Protein AF-A0A955XQ81-F1 (afdb_monomer_lite)

Secondary structure (DSSP, 8-state):
--------HHHHHHHHHHHHHHHHHTT-HHHHHHHHHHHHH--SSS-HHHHHHHHS-HHHHHHHHHHHHHHHHHHHHTT-PPPHHHHHHHHHHHHHHHH--

pLDDT: mean 82.25, std 12.71, range [31.61, 90.56]

Foldseek 3Di:
DDPPPQLELVVLLVLLLVLQVVCVVVVNNVVVVVLVVCLVVCPDPDQSLVSSLVSDDPVSSVSNVVSVVSHQVNQVVVVHGDDSVNVVVSSVVSVCVNPVD

Structure (mmCIF, N/CA/C/O backbone):
data_AF-A0A955XQ81-F1
#
_entry.id   AF-A0A955XQ81-F1
#
loop_
_atom_site.group_PDB
_atom_site.id
_atom_site.type_symbol
_atom_site.label_atom_id
_atom_site.label_alt_id
_atom_site.label_comp_id
_atom_site.label_asym_id
_atom_site.label_entity_id
_atom_site.label_seq_id
_atom_site.pdbx_PDB_ins_code
_atom_site.Cartn_x
_atom_site.Cartn_y
_atom_site.Cartn_z
_atom_site.occupancy
_atom_site.B_iso_or_equiv
_atom_site.auth_seq_id
_atom_site.auth_comp_id
_atom_site.auth_asym_id
_atom_site.auth_atom_id
_atom_site.pdbx_PDB_model_num
ATOM 1 N N . MET A 1 1 ? 17.157 19.250 4.298 1.00 31.61 1 MET A N 1
ATOM 2 C CA . MET A 1 1 ? 17.397 18.326 3.171 1.00 31.61 1 MET A CA 1
ATOM 3 C C . MET A 1 1 ? 16.951 16.947 3.622 1.00 31.61 1 MET A C 1
ATOM 5 O O . MET A 1 1 ? 17.685 16.290 4.344 1.00 31.61 1 MET A O 1
ATOM 9 N N . THR A 1 2 ? 15.709 16.566 3.337 1.00 36.72 2 THR A N 1
ATOM 10 C CA . THR A 1 2 ? 15.194 15.233 3.666 1.00 36.72 2 THR A CA 1
ATOM 11 C C . THR A 1 2 ? 15.729 14.257 2.626 1.00 36.72 2 THR A C 1
ATOM 13 O O . THR A 1 2 ? 15.404 14.343 1.446 1.00 36.72 2 THR A O 1
ATOM 16 N N . THR A 1 3 ? 16.636 13.391 3.063 1.00 39.28 3 THR A N 1
ATOM 17 C CA . THR A 1 3 ? 17.171 12.255 2.316 1.00 39.28 3 THR A CA 1
ATOM 18 C C . THR A 1 3 ? 16.015 11.467 1.714 1.00 39.28 3 THR A C 1
ATOM 20 O O . THR A 1 3 ? 15.185 10.942 2.450 1.00 39.28 3 THR A O 1
ATOM 23 N N . THR A 1 4 ? 15.938 11.400 0.386 1.00 44.69 4 THR A N 1
ATOM 24 C CA . THR A 1 4 ? 15.017 10.501 -0.313 1.00 44.69 4 THR A CA 1
ATOM 25 C C . THR A 1 4 ? 15.382 9.079 0.127 1.00 44.69 4 THR A C 1
ATOM 27 O O . THR A 1 4 ? 16.512 8.660 -0.143 1.00 44.69 4 THR A O 1
ATOM 30 N N . PRO A 1 5 ? 14.541 8.363 0.897 1.00 50.91 5 PRO A N 1
ATOM 31 C CA . PRO A 1 5 ? 14.912 7.038 1.367 1.00 50.91 5 PRO A CA 1
ATOM 32 C C . PRO A 1 5 ? 15.140 6.137 0.152 1.00 50.91 5 PRO A C 1
ATOM 34 O O . PRO A 1 5 ? 14.489 6.279 -0.877 1.00 50.91 5 PRO A O 1
ATOM 37 N N . TYR A 1 6 ? 16.103 5.223 0.233 1.00 51.06 6 TYR A N 1
ATOM 38 C CA . TYR A 1 6 ? 16.306 4.229 -0.817 1.00 51.06 6 TYR A CA 1
ATOM 39 C C . TYR A 1 6 ? 15.016 3.396 -0.947 1.00 51.06 6 TYR A C 1
ATOM 41 O O . TYR A 1 6 ? 14.723 2.561 -0.088 1.00 51.06 6 TYR A O 1
ATOM 49 N N . HIS A 1 7 ? 14.218 3.651 -1.989 1.00 64.88 7 HIS A N 1
ATOM 50 C CA . HIS A 1 7 ? 12.922 3.001 -2.224 1.00 64.88 7 HIS A CA 1
ATOM 51 C C . HIS A 1 7 ? 13.123 1.607 -2.837 1.00 64.88 7 HIS A C 1
ATOM 53 O O . HIS A 1 7 ? 12.783 1.347 -3.985 1.00 64.88 7 HIS A O 1
ATOM 59 N N . ASN A 1 8 ? 13.734 0.705 -2.070 1.00 77.19 8 ASN A N 1
ATOM 60 C CA . ASN A 1 8 ? 13.718 -0.722 -2.368 1.00 77.19 8 ASN A CA 1
ATOM 61 C C . ASN A 1 8 ? 12.354 -1.335 -1.977 1.00 77.19 8 ASN A C 1
ATOM 63 O O . ASN A 1 8 ? 11.499 -0.669 -1.388 1.00 77.19 8 ASN A O 1
ATOM 67 N N . LYS A 1 9 ? 12.156 -2.623 -2.284 1.00 83.62 9 LYS A N 1
ATOM 68 C CA . LYS A 1 9 ? 10.930 -3.360 -1.927 1.00 83.62 9 LYS A CA 1
ATOM 69 C C . LYS A 1 9 ? 10.578 -3.243 -0.436 1.00 83.62 9 LYS A C 1
ATOM 71 O O . LYS A 1 9 ? 9.418 -3.043 -0.102 1.00 83.62 9 LYS A O 1
ATOM 76 N N . GLU A 1 10 ? 11.558 -3.327 0.460 1.00 85.25 10 GLU A N 1
ATOM 77 C CA . GLU A 1 10 ? 11.314 -3.252 1.907 1.00 85.25 10 GLU A CA 1
ATOM 78 C C . GLU A 1 10 ? 10.807 -1.875 2.350 1.00 85.25 10 GLU A C 1
ATOM 80 O O . GLU A 1 10 ? 9.889 -1.795 3.167 1.00 85.25 10 GLU A O 1
ATOM 85 N N . SER A 1 11 ? 11.364 -0.794 1.799 1.00 84.00 11 SER A N 1
ATOM 86 C CA . SER A 1 11 ? 10.899 0.573 2.053 1.00 84.00 11 SER A CA 1
ATOM 87 C C . SER A 1 11 ? 9.462 0.769 1.568 1.00 84.00 11 SER A C 1
ATOM 89 O O . SER A 1 11 ? 8.641 1.296 2.316 1.00 84.00 11 SER A O 1
ATOM 91 N N . PHE A 1 12 ? 9.138 0.269 0.370 1.00 88.00 12 PHE A N 1
ATOM 92 C CA . PHE A 1 12 ? 7.783 0.317 -0.186 1.00 88.00 12 PHE A CA 1
ATOM 93 C C . PHE A 1 12 ? 6.771 -0.440 0.689 1.00 88.00 12 PHE A C 1
ATOM 95 O O . PHE A 1 12 ? 5.718 0.093 1.051 1.00 88.00 12 PHE A O 1
ATOM 102 N N . LEU A 1 13 ? 7.111 -1.665 1.106 1.00 89.38 13 LEU A N 1
ATOM 103 C CA . LEU A 1 13 ? 6.270 -2.455 2.007 1.00 89.38 13 LEU A CA 1
ATOM 104 C C . LEU A 1 13 ? 6.102 -1.764 3.362 1.00 89.38 13 LEU A C 1
ATOM 106 O O . LEU A 1 13 ? 4.997 -1.713 3.894 1.00 89.38 13 LEU A O 1
ATOM 110 N N . ARG A 1 14 ? 7.169 -1.180 3.918 1.00 87.81 14 ARG A N 1
ATOM 111 C CA . ARG A 1 14 ? 7.100 -0.431 5.179 1.00 87.81 14 ARG A CA 1
ATOM 112 C C . ARG A 1 14 ? 6.179 0.784 5.070 1.00 87.81 14 ARG A C 1
ATOM 114 O O . ARG A 1 14 ? 5.396 1.020 5.988 1.00 87.81 14 ARG A O 1
ATOM 121 N N . ALA A 1 15 ? 6.260 1.536 3.974 1.00 86.19 15 ALA A N 1
ATOM 122 C CA . ALA A 1 15 ? 5.385 2.678 3.732 1.00 86.19 15 ALA A CA 1
ATOM 123 C C . ALA A 1 15 ? 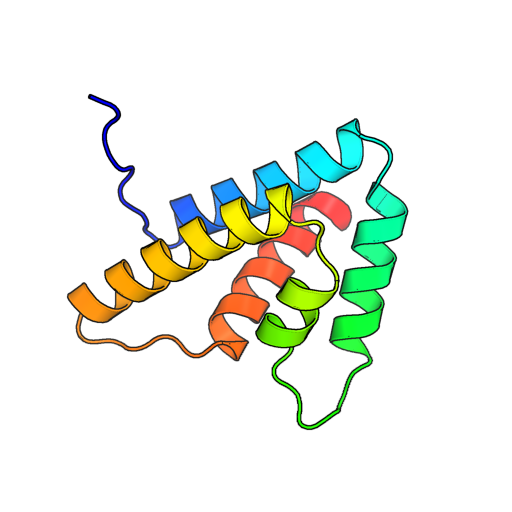3.920 2.234 3.605 1.00 86.19 15 ALA A C 1
ATOM 125 O O . ALA A 1 15 ? 3.051 2.789 4.273 1.00 86.19 15 ALA A O 1
ATOM 126 N N . THR A 1 16 ? 3.669 1.156 2.857 1.00 88.12 16 THR A N 1
ATOM 127 C CA . THR A 1 16 ? 2.335 0.556 2.717 1.00 88.12 16 THR A CA 1
ATOM 128 C C . THR A 1 16 ? 1.764 0.130 4.074 1.00 88.12 16 THR A C 1
ATOM 130 O O . THR A 1 16 ? 0.656 0.523 4.428 1.00 88.12 16 THR A O 1
ATOM 133 N N . LYS A 1 17 ? 2.540 -0.595 4.893 1.00 90.31 17 LYS A N 1
ATOM 134 C CA . LYS A 1 17 ? 2.133 -1.002 6.252 1.00 90.31 17 LYS A CA 1
ATOM 135 C C . LYS A 1 17 ? 1.830 0.194 7.150 1.00 90.31 17 LYS A C 1
ATOM 137 O O . LYS A 1 17 ? 0.874 0.154 7.915 1.00 90.31 17 LYS A O 1
ATOM 142 N N . LYS A 1 18 ? 2.617 1.269 7.045 1.00 88.38 18 LYS A N 1
ATOM 143 C CA . LYS A 1 18 ? 2.387 2.503 7.806 1.00 88.38 18 LYS A CA 1
ATOM 144 C C . LYS A 1 18 ? 1.072 3.182 7.410 1.00 88.38 18 LYS A C 1
ATOM 146 O O . LYS A 1 18 ? 0.374 3.663 8.294 1.00 88.38 18 LYS A O 1
ATOM 151 N N . LEU A 1 19 ? 0.724 3.199 6.122 1.00 86.00 19 LEU A N 1
ATOM 152 C CA . LEU A 1 19 ? -0.567 3.722 5.657 1.00 86.00 19 LEU A CA 1
ATOM 153 C C . LEU A 1 19 ? -1.735 2.890 6.208 1.00 86.00 19 LEU A C 1
ATOM 155 O O . LEU A 1 19 ? -2.715 3.453 6.686 1.00 86.00 19 LEU A O 1
ATOM 159 N N . ILE A 1 20 ? -1.600 1.561 6.220 1.00 88.31 20 ILE A N 1
ATOM 160 C CA . ILE A 1 20 ? -2.604 0.647 6.789 1.00 88.31 20 ILE A CA 1
ATOM 161 C C . ILE A 1 20 ? -2.770 0.872 8.303 1.00 88.31 20 ILE A C 1
ATOM 163 O O . ILE A 1 20 ? -3.890 1.007 8.789 1.00 88.31 20 ILE A O 1
ATOM 167 N N . ASP A 1 21 ? -1.675 0.961 9.059 1.00 89.38 21 ASP A N 1
ATOM 168 C CA . ASP A 1 21 ? -1.710 1.253 10.502 1.00 89.38 21 ASP A CA 1
ATOM 169 C C . ASP A 1 21 ? -2.297 2.650 10.786 1.00 89.38 21 ASP A C 1
ATOM 171 O O . ASP A 1 21 ? -3.098 2.822 11.707 1.00 89.38 21 ASP A O 1
ATOM 175 N N . GLN A 1 22 ? -1.991 3.647 9.951 1.00 87.19 22 GLN A N 1
ATOM 176 C CA . GLN A 1 22 ? -2.605 4.969 10.049 1.00 87.19 22 GLN A CA 1
ATOM 177 C C . GLN A 1 22 ? -4.119 4.905 9.812 1.00 87.19 22 GLN A C 1
ATOM 179 O O . GLN A 1 22 ? -4.872 5.530 10.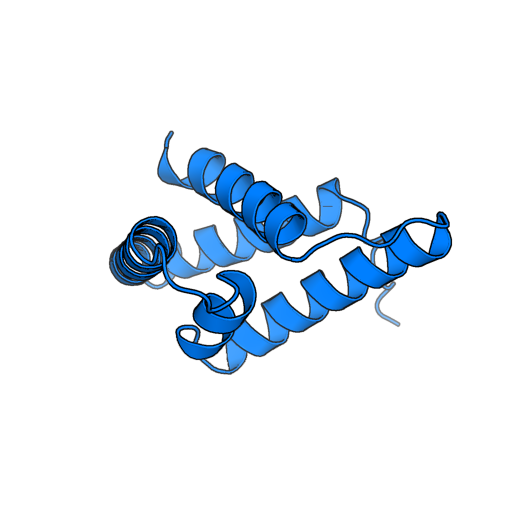562 1.00 87.19 22 GLN A O 1
ATOM 184 N N . ALA A 1 23 ? -4.575 4.113 8.838 1.00 85.62 23 ALA A N 1
ATOM 185 C CA . ALA A 1 23 ? -5.995 3.868 8.609 1.00 85.62 23 ALA A CA 1
ATOM 186 C C . ALA A 1 23 ? -6.682 3.284 9.846 1.00 85.62 23 ALA A C 1
ATOM 188 O O . ALA A 1 23 ? -7.748 3.752 10.250 1.00 85.62 23 ALA A O 1
ATOM 189 N N . GLN A 1 24 ? -6.041 2.311 10.497 1.00 87.38 24 GLN A N 1
ATOM 190 C CA . GLN A 1 24 ? -6.548 1.709 11.728 1.00 87.38 24 GLN A CA 1
ATOM 191 C C . GLN A 1 24 ? -6.652 2.726 12.866 1.00 87.38 24 GLN A C 1
ATOM 193 O O . GLN A 1 24 ? -7.699 2.831 13.503 1.00 87.38 24 GLN A O 1
ATOM 198 N N . ARG A 1 25 ? -5.602 3.523 13.094 1.00 88.50 25 ARG A N 1
ATOM 199 C CA . ARG A 1 25 ? -5.584 4.550 14.151 1.00 88.50 25 ARG A CA 1
ATOM 200 C C . ARG A 1 25 ? -6.632 5.638 13.946 1.00 88.50 25 ARG A C 1
ATOM 202 O O . ARG A 1 25 ? -7.095 6.222 14.919 1.00 88.50 25 ARG A O 1
ATOM 209 N N . GLN A 1 26 ? -7.008 5.901 12.698 1.00 87.44 26 GLN A N 1
ATOM 210 C CA . GLN A 1 26 ? -8.062 6.850 12.344 1.00 87.44 26 GLN A CA 1
ATOM 211 C C . GLN A 1 26 ? -9.474 6.237 12.383 1.00 87.44 26 GLN A C 1
ATOM 213 O O . GLN A 1 26 ? -10.435 6.923 12.048 1.00 87.44 26 GLN A O 1
ATOM 218 N N . GLY A 1 27 ? -9.624 4.965 12.775 1.00 86.06 27 GLY A N 1
ATOM 219 C CA . GLY A 1 27 ? -10.921 4.282 12.803 1.00 86.06 27 GLY A CA 1
ATOM 220 C C . GLY A 1 27 ? -11.468 3.943 11.413 1.00 86.06 27 GLY A C 1
ATOM 221 O O . GLY A 1 27 ? -12.662 3.715 11.259 1.00 86.06 27 GLY A O 1
ATOM 222 N N . ARG A 1 28 ? -10.602 3.909 10.395 1.00 86.25 28 ARG A N 1
ATOM 223 C CA . ARG A 1 28 ? -10.939 3.634 8.989 1.00 86.25 28 ARG A CA 1
ATOM 224 C C . ARG A 1 28 ? -10.556 2.221 8.544 1.00 86.25 28 ARG A C 1
ATOM 226 O O . ARG A 1 28 ? -10.424 1.955 7.354 1.00 86.25 28 ARG A O 1
ATOM 233 N N . ALA A 1 29 ? -10.359 1.310 9.494 1.00 86.06 29 ALA A N 1
ATOM 234 C CA . ALA A 1 29 ? -9.983 -0.070 9.201 1.00 86.06 29 ALA A CA 1
ATOM 235 C C . ALA A 1 29 ? -11.049 -0.791 8.356 1.00 86.06 29 ALA A C 1
ATOM 237 O O . ALA A 1 29 ? -10.708 -1.428 7.368 1.00 86.06 29 ALA A O 1
ATOM 238 N N . ASP A 1 30 ? -12.334 -0.635 8.690 1.00 86.62 30 ASP A N 1
ATOM 239 C CA . ASP A 1 30 ? -13.440 -1.241 7.933 1.00 86.62 30 ASP A CA 1
ATOM 240 C C . ASP A 1 30 ? -13.567 -0.698 6.504 1.00 86.62 30 ASP A C 1
ATOM 242 O O . ASP A 1 30 ? -13.970 -1.418 5.592 1.00 86.62 30 ASP A O 1
ATOM 246 N N . ASP A 1 31 ? -13.231 0.576 6.298 1.00 85.50 31 ASP A N 1
ATOM 247 C CA . ASP A 1 31 ? -13.215 1.203 4.975 1.00 85.50 31 ASP A CA 1
ATOM 248 C C . ASP A 1 31 ? -12.112 0.587 4.105 1.00 85.50 31 ASP A C 1
ATOM 250 O O . ASP A 1 31 ? -12.363 0.159 2.978 1.00 85.50 31 ASP A O 1
ATOM 254 N N . LEU A 1 32 ? -10.917 0.422 4.678 1.00 84.25 32 LEU A N 1
ATOM 255 C CA . LEU A 1 32 ? -9.800 -0.250 4.023 1.00 84.25 32 LEU A CA 1
ATOM 256 C C . LEU A 1 32 ? -10.138 -1.706 3.665 1.00 84.25 32 LEU A C 1
ATOM 258 O O . LEU A 1 32 ? -9.868 -2.133 2.544 1.00 84.25 32 LEU A O 1
ATOM 262 N N . ASP A 1 33 ? -10.761 -2.455 4.575 1.00 87.50 33 ASP A N 1
ATOM 263 C CA . ASP A 1 33 ? -11.190 -3.833 4.318 1.00 87.50 33 ASP A CA 1
ATOM 264 C C . ASP A 1 33 ? -12.208 -3.917 3.178 1.00 87.50 33 ASP A C 1
ATOM 266 O O . ASP A 1 33 ? -12.130 -4.815 2.337 1.00 87.50 33 ASP A O 1
ATOM 270 N N . ARG A 1 34 ? -13.159 -2.976 3.122 1.00 87.12 34 ARG A N 1
ATOM 271 C CA . ARG A 1 34 ? -14.135 -2.894 2.028 1.00 87.12 34 ARG A CA 1
ATOM 272 C C . ARG A 1 34 ? -13.458 -2.601 0.700 1.00 87.12 34 ARG A C 1
ATOM 274 O O . ARG A 1 34 ? -13.793 -3.253 -0.286 1.00 87.12 34 ARG A O 1
ATOM 281 N N . VAL A 1 35 ? -12.507 -1.668 0.674 1.00 85.94 35 VAL A N 1
ATOM 282 C CA . VAL A 1 35 ? -11.715 -1.359 -0.524 1.00 85.94 35 VAL A CA 1
ATOM 283 C C . VAL A 1 35 ? -10.943 -2.594 -0.977 1.00 85.94 35 VAL A C 1
ATOM 285 O O . VAL A 1 35 ? -11.041 -2.976 -2.138 1.00 85.94 35 VAL A O 1
ATOM 288 N N . VAL A 1 36 ? -10.231 -3.269 -0.074 1.00 85.69 36 VAL A N 1
ATOM 289 C CA . VAL A 1 36 ? -9.472 -4.481 -0.412 1.00 85.69 36 VAL A CA 1
ATOM 290 C C . VAL A 1 36 ? -10.390 -5.592 -0.921 1.00 85.69 36 VAL A C 1
ATOM 292 O O . VAL A 1 36 ? -10.094 -6.179 -1.958 1.00 85.69 36 VAL A O 1
ATOM 295 N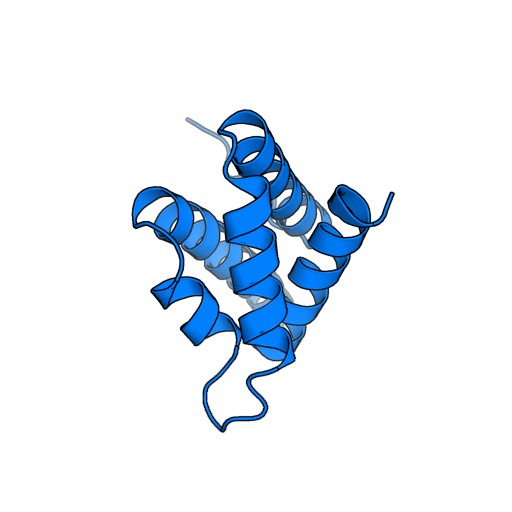 N . SER A 1 37 ? -11.521 -5.827 -0.250 1.00 85.69 37 SER A N 1
ATOM 296 C CA . SER A 1 37 ? -12.536 -6.799 -0.670 1.00 85.69 37 SER A CA 1
ATOM 297 C C . SER A 1 37 ? -13.065 -6.490 -2.074 1.00 85.69 37 SER A C 1
ATOM 299 O O . SER A 1 37 ? -13.065 -7.362 -2.946 1.00 85.69 37 SER A O 1
ATOM 301 N N . HIS A 1 38 ? -13.410 -5.224 -2.334 1.00 85.50 38 HIS A N 1
ATOM 302 C CA . HIS A 1 38 ? -13.852 -4.761 -3.647 1.00 85.50 38 HIS A CA 1
ATOM 303 C C . HIS A 1 38 ? -12.794 -5.004 -4.728 1.00 85.50 38 HIS A C 1
ATOM 305 O O . HIS A 1 38 ? -13.117 -5.490 -5.806 1.00 85.50 38 HIS A O 1
ATOM 311 N N . LEU A 1 39 ? -11.522 -4.733 -4.431 1.00 84.12 39 LEU A N 1
ATOM 312 C CA . LEU A 1 39 ? -10.424 -4.941 -5.375 1.00 84.12 39 LEU A CA 1
ATOM 313 C C . LEU A 1 39 ? -10.177 -6.421 -5.676 1.00 84.12 39 LEU A C 1
ATOM 315 O O . LEU A 1 39 ? -9.833 -6.757 -6.809 1.00 84.12 39 LEU A O 1
ATOM 319 N N . THR A 1 40 ? -10.352 -7.305 -4.692 1.00 78.50 40 THR A N 1
ATOM 320 C CA . THR A 1 40 ? -10.249 -8.760 -4.889 1.00 78.50 40 THR A CA 1
ATOM 321 C C . THR A 1 40 ? -11.429 -9.359 -5.651 1.00 78.50 40 THR A C 1
ATOM 323 O O . THR A 1 40 ? -11.226 -10.320 -6.388 1.00 78.50 40 THR A O 1
ATOM 326 N N . ASP A 1 41 ? -12.633 -8.802 -5.499 1.00 77.25 41 ASP A N 1
ATOM 327 C CA . ASP A 1 41 ? -13.851 -9.270 -6.180 1.00 77.25 41 ASP A CA 1
ATOM 328 C C . ASP A 1 41 ? -13.989 -8.700 -7.600 1.00 77.25 41 ASP A C 1
ATOM 330 O O . ASP A 1 41 ? -14.580 -9.328 -8.478 1.00 77.25 41 ASP A O 1
ATOM 334 N N . ALA A 1 42 ? -13.384 -7.535 -7.858 1.00 66.38 42 ALA A N 1
ATOM 335 C CA . ALA A 1 42 ? -13.357 -6.883 -9.158 1.00 66.38 42 ALA A CA 1
ATOM 336 C C . ALA A 1 42 ? -12.525 -7.679 -10.184 1.00 66.38 42 ALA A C 1
ATOM 338 O O . ALA A 1 42 ? -11.448 -7.262 -10.601 1.00 66.38 42 ALA A O 1
ATOM 339 N N . GLY A 1 43 ? -13.053 -8.804 -10.672 1.00 59.84 43 GLY A N 1
ATOM 340 C CA . GLY A 1 43 ? -12.540 -9.576 -11.812 1.00 59.84 43 GLY A CA 1
ATOM 341 C C . GLY A 1 43 ? -12.714 -8.874 -13.169 1.00 59.84 43 GLY A C 1
ATOM 342 O O . GLY A 1 43 ? -12.850 -9.534 -14.198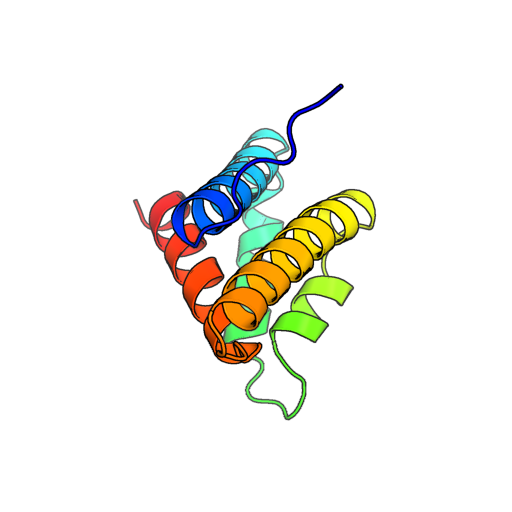 1.00 59.84 43 GLY A O 1
ATOM 343 N N . GLY A 1 44 ? -12.791 -7.540 -13.174 1.00 60.03 44 GLY A N 1
ATOM 344 C CA . GLY A 1 44 ? -13.007 -6.712 -14.357 1.00 60.03 44 GLY A CA 1
ATOM 345 C C . GLY A 1 44 ? -11.712 -6.354 -15.100 1.00 60.03 44 GLY A C 1
ATOM 346 O O . GLY A 1 44 ? -10.615 -6.580 -14.597 1.00 60.03 44 GLY A O 1
ATOM 347 N N . PRO A 1 45 ? -11.817 -5.729 -16.289 1.00 55.12 45 PRO A N 1
ATOM 348 C CA . PRO A 1 45 ? -10.665 -5.343 -17.114 1.00 55.12 45 PRO A CA 1
ATOM 349 C C . PRO A 1 45 ? -9.869 -4.156 -16.543 1.00 55.12 45 PRO A C 1
ATOM 351 O O . PRO A 1 45 ? -8.846 -3.764 -17.103 1.00 55.12 45 PRO A O 1
ATOM 354 N N . LEU A 1 46 ? -10.362 -3.531 -15.470 1.00 61.25 46 LEU A N 1
ATOM 355 C CA . LEU A 1 46 ? -9.723 -2.385 -14.842 1.00 61.25 46 LEU A CA 1
ATOM 356 C C . LEU A 1 46 ? -8.611 -2.856 -13.910 1.00 61.25 46 LEU A C 1
ATOM 358 O O . LEU A 1 46 ? -8.849 -3.595 -12.960 1.00 61.25 46 LEU A O 1
ATOM 362 N N . ASN A 1 47 ? -7.411 -2.340 -14.146 1.00 80.19 47 ASN A N 1
ATOM 363 C CA . ASN A 1 47 ? -6.255 -2.514 -13.281 1.00 80.19 47 ASN A CA 1
ATOM 364 C C . ASN A 1 47 ? -6.602 -2.182 -11.814 1.00 80.19 47 ASN A C 1
ATOM 366 O O . ASN A 1 47 ? -6.997 -1.054 -11.504 1.00 80.19 47 ASN A O 1
ATOM 370 N N . GLN A 1 48 ? -6.439 -3.163 -10.921 1.00 85.06 48 GLN A N 1
ATOM 371 C CA . GLN A 1 48 ? -6.742 -3.049 -9.490 1.00 85.06 48 GLN A CA 1
ATOM 372 C C . GLN A 1 48 ? -5.992 -1.884 -8.829 1.00 85.06 48 GLN A C 1
ATOM 374 O O . GLN A 1 48 ? -6.539 -1.221 -7.951 1.00 85.06 48 GLN A O 1
ATOM 379 N N . LEU A 1 49 ? -4.775 -1.572 -9.290 1.00 86.25 49 LEU A N 1
ATOM 380 C CA . LEU A 1 49 ? -4.017 -0.430 -8.781 1.00 86.25 49 LEU A CA 1
ATOM 381 C C . LEU A 1 49 ? -4.710 0.893 -9.109 1.00 86.25 49 LEU A C 1
ATOM 383 O O . LEU A 1 49 ? -4.807 1.774 -8.261 1.00 86.25 49 LEU A O 1
ATOM 387 N N . GLY A 1 50 ? -5.234 1.018 -10.329 1.00 85.88 50 GLY A N 1
ATOM 388 C CA . GLY A 1 50 ? -5.997 2.190 -10.750 1.00 85.88 50 GLY A CA 1
ATOM 389 C C . GLY A 1 50 ? -7.290 2.346 -9.952 1.00 85.88 50 GLY A C 1
ATOM 390 O O . GLY A 1 50 ? -7.603 3.446 -9.508 1.00 85.88 50 GLY A O 1
ATOM 391 N N . GLN A 1 51 ? -8.005 1.244 -9.708 1.00 86.88 51 GLN A N 1
ATOM 392 C CA . GLN A 1 51 ? -9.211 1.250 -8.873 1.00 86.88 51 GLN A CA 1
ATOM 393 C C . GLN A 1 51 ? -8.901 1.672 -7.430 1.00 86.88 51 GLN A C 1
ATOM 395 O O . GLN A 1 51 ? -9.607 2.510 -6.874 1.00 86.88 51 GLN A O 1
ATOM 400 N N . LEU A 1 52 ? -7.804 1.170 -6.850 1.00 87.75 52 LEU A N 1
ATOM 401 C CA . LEU A 1 52 ? -7.352 1.578 -5.521 1.00 87.75 52 LEU A CA 1
ATOM 402 C C . LEU A 1 52 ? -7.123 3.095 -5.452 1.00 87.75 52 LEU A C 1
ATOM 404 O O . LEU A 1 52 ? -7.592 3.737 -4.520 1.00 87.75 52 LEU A O 1
ATOM 408 N N . MET A 1 53 ? -6.470 3.689 -6.457 1.00 87.94 53 MET A N 1
ATOM 409 C CA . MET A 1 53 ? -6.238 5.142 -6.489 1.00 87.94 53 MET A CA 1
ATOM 410 C C . MET A 1 53 ? -7.526 5.970 -6.553 1.00 87.94 53 MET A C 1
ATOM 412 O O . MET A 1 53 ? -7.514 7.123 -6.135 1.00 87.94 53 MET A O 1
ATOM 416 N N . ILE A 1 54 ? -8.618 5.425 -7.094 1.00 86.31 54 ILE A N 1
ATOM 417 C CA . ILE A 1 54 ? -9.917 6.115 -7.165 1.00 86.31 54 ILE A CA 1
ATOM 418 C C . ILE A 1 54 ? -10.639 6.056 -5.815 1.00 86.31 54 ILE A C 1
ATOM 420 O O . ILE A 1 54 ? -11.323 7.006 -5.447 1.00 86.31 54 ILE A O 1
ATOM 424 N N . LEU A 1 55 ? -10.497 4.941 -5.097 1.00 85.44 55 LEU A N 1
ATOM 425 C CA . LEU A 1 55 ? -11.191 4.695 -3.832 1.00 85.44 55 LEU A CA 1
ATOM 426 C C . LEU A 1 55 ? -10.532 5.394 -2.636 1.00 85.44 55 LEU A C 1
ATOM 428 O O . LEU A 1 55 ? -11.196 5.633 -1.632 1.00 85.44 55 LEU A O 1
ATOM 432 N N . LEU A 1 56 ? -9.240 5.710 -2.728 1.00 84.56 56 LEU A N 1
ATOM 433 C CA . LEU A 1 56 ? -8.510 6.417 -1.679 1.00 84.56 56 LEU A CA 1
ATOM 434 C C . LEU A 1 56 ? -8.791 7.922 -1.696 1.00 84.56 56 LEU A C 1
ATOM 436 O O . LEU A 1 56 ? -8.840 8.549 -2.756 1.00 84.56 56 LEU A O 1
ATOM 440 N N . ASP A 1 57 ? -8.864 8.526 -0.509 1.00 85.88 57 ASP A N 1
ATOM 441 C CA . ASP A 1 57 ? -8.868 9.983 -0.377 1.00 85.88 57 ASP A CA 1
ATOM 442 C C . ASP A 1 57 ? -7.593 10.597 -0.946 1.00 85.88 57 ASP A C 1
ATOM 444 O O . ASP A 1 57 ? -6.531 9.974 -0.973 1.00 85.88 57 ASP A O 1
ATOM 448 N N . GLU A 1 58 ? -7.686 11.867 -1.334 1.00 87.06 58 GLU A N 1
ATOM 449 C CA . GLU A 1 58 ? -6.610 12.578 -2.019 1.00 87.06 58 GLU A CA 1
ATOM 450 C C . GLU A 1 58 ? -5.267 12.527 -1.277 1.00 87.06 58 GLU A C 1
ATOM 452 O O . GLU A 1 58 ? -4.248 12.236 -1.901 1.00 87.06 58 GLU A O 1
ATOM 457 N N . ASP A 1 59 ? -5.259 12.739 0.040 1.00 84.56 59 ASP A N 1
ATOM 458 C CA . ASP A 1 59 ? -4.038 12.720 0.855 1.00 84.56 59 ASP A CA 1
ATOM 459 C C . ASP A 1 59 ? -3.340 11.347 0.811 1.00 84.56 59 ASP A C 1
ATOM 461 O O . ASP A 1 59 ? -2.146 11.238 0.520 1.00 84.56 59 ASP A O 1
ATOM 465 N N . TRP A 1 60 ? -4.104 10.270 1.007 1.00 82.94 60 TRP A N 1
ATOM 466 C CA . TRP A 1 60 ? -3.569 8.908 0.985 1.00 82.94 60 TRP A CA 1
ATOM 467 C C . TRP A 1 60 ? -3.191 8.462 -0.417 1.00 82.94 60 TRP A C 1
ATOM 469 O O . TRP A 1 60 ? -2.163 7.808 -0.595 1.00 82.94 60 TRP A O 1
ATOM 479 N N . ARG A 1 61 ? -3.985 8.852 -1.415 1.00 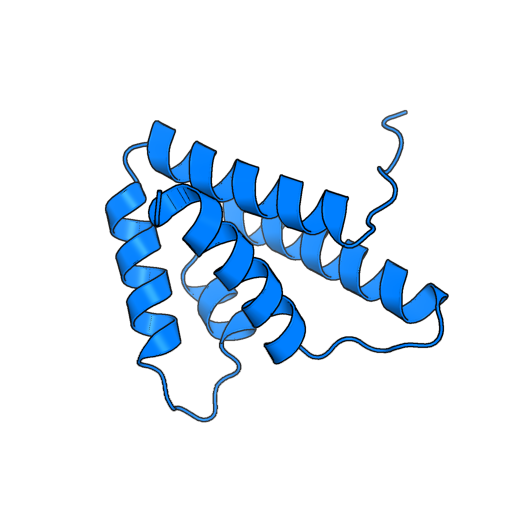87.62 61 ARG A N 1
ATOM 480 C CA . ARG A 1 61 ? -3.691 8.623 -2.825 1.00 87.62 61 ARG A CA 1
ATOM 481 C C . ARG A 1 61 ? -2.350 9.244 -3.198 1.00 87.62 61 ARG A C 1
ATOM 483 O O . ARG A 1 61 ? -1.530 8.558 -3.793 1.00 87.62 61 ARG A O 1
ATOM 490 N N . LEU A 1 62 ? -2.094 10.498 -2.821 1.00 88.06 62 LEU A N 1
ATOM 491 C CA . LEU A 1 62 ? -0.835 11.185 -3.126 1.00 88.06 62 LEU A CA 1
ATOM 492 C C . LEU A 1 62 ? 0.368 10.535 -2.432 1.00 88.06 62 LEU A C 1
ATOM 494 O O . LEU A 1 62 ? 1.411 10.340 -3.065 1.00 88.06 62 LEU A O 1
ATOM 498 N N . MET A 1 63 ? 0.229 10.161 -1.155 1.00 85.06 63 MET A N 1
ATOM 499 C CA . MET A 1 63 ? 1.281 9.440 -0.432 1.00 85.06 63 MET A CA 1
ATOM 500 C C . MET A 1 63 ? 1.595 8.100 -1.099 1.00 85.06 63 MET A C 1
ATOM 502 O O . MET A 1 63 ? 2.753 7.803 -1.393 1.00 85.06 63 MET A O 1
ATOM 506 N N . LEU A 1 64 ? 0.566 7.304 -1.387 1.00 86.12 64 LEU A N 1
ATOM 507 C CA . LEU A 1 64 ? 0.734 5.990 -1.988 1.00 86.12 64 LEU A CA 1
ATOM 508 C C . LEU A 1 64 ? 1.275 6.081 -3.421 1.00 86.12 64 LEU A C 1
ATOM 510 O O . LEU A 1 64 ? 2.173 5.325 -3.784 1.00 86.12 64 LEU A O 1
ATOM 514 N N . GLN A 1 65 ? 0.782 7.027 -4.219 1.00 89.81 65 GLN A N 1
ATOM 515 C CA . GLN A 1 65 ? 1.274 7.286 -5.569 1.00 89.81 65 GLN A CA 1
ATOM 516 C C . GLN A 1 65 ? 2.767 7.632 -5.550 1.00 89.81 65 GLN A C 1
ATOM 518 O O . GLN A 1 65 ? 3.534 7.057 -6.321 1.00 89.81 65 GLN A O 1
ATOM 523 N N . THR A 1 66 ? 3.198 8.489 -4.619 1.00 89.19 66 THR A N 1
ATOM 524 C CA . THR A 1 66 ? 4.615 8.846 -4.452 1.00 89.19 66 THR A CA 1
ATOM 525 C C . THR A 1 66 ? 5.479 7.607 -4.193 1.00 89.19 66 THR A C 1
ATOM 527 O O . THR A 1 66 ? 6.530 7.441 -4.818 1.00 89.19 66 THR A O 1
ATOM 530 N N . GLU A 1 67 ? 5.025 6.709 -3.317 1.00 89.06 67 GLU A N 1
ATOM 531 C CA . GLU A 1 67 ? 5.730 5.463 -2.995 1.00 89.06 67 GLU A CA 1
ATOM 532 C C . GLU A 1 67 ? 5.753 4.478 -4.173 1.00 89.06 67 GLU A C 1
ATOM 534 O O . GLU A 1 67 ? 6.792 3.878 -4.455 1.00 89.06 67 GLU A O 1
ATOM 539 N N . ILE A 1 68 ? 4.648 4.351 -4.914 1.00 89.88 68 ILE A N 1
ATOM 540 C CA . ILE A 1 68 ? 4.564 3.524 -6.127 1.00 89.88 68 ILE A CA 1
ATOM 541 C C . ILE A 1 68 ? 5.525 4.041 -7.197 1.00 89.88 68 ILE A C 1
ATOM 543 O O . ILE A 1 68 ? 6.285 3.265 -7.777 1.00 89.88 68 ILE A O 1
ATOM 547 N N . GLU A 1 69 ? 5.530 5.347 -7.464 1.00 90.50 69 GLU A N 1
ATOM 548 C CA . GLU A 1 69 ? 6.419 5.958 -8.453 1.00 90.50 69 GLU A CA 1
ATOM 549 C C . GLU A 1 69 ? 7.890 5.817 -8.060 1.00 90.50 69 GLU A C 1
ATOM 551 O O . GLU A 1 69 ? 8.758 5.613 -8.912 1.00 90.50 69 GLU A O 1
ATOM 556 N N . ALA A 1 70 ? 8.200 5.919 -6.770 1.00 88.06 70 ALA A N 1
ATOM 557 C CA . ALA A 1 70 ? 9.548 5.684 -6.280 1.00 88.06 70 ALA A CA 1
ATOM 558 C C . ALA A 1 70 ? 9.963 4.210 -6.428 1.00 88.06 70 ALA A C 1
ATOM 560 O O . ALA A 1 70 ? 11.078 3.927 -6.874 1.00 88.06 70 ALA A O 1
ATOM 561 N N . TYR A 1 71 ? 9.053 3.274 -6.150 1.00 89.94 71 TYR A N 1
ATOM 562 C CA . TYR A 1 71 ? 9.299 1.844 -6.309 1.00 89.94 71 TYR A CA 1
ATOM 563 C C . TYR A 1 71 ? 9.469 1.433 -7.781 1.00 89.94 71 TYR A C 1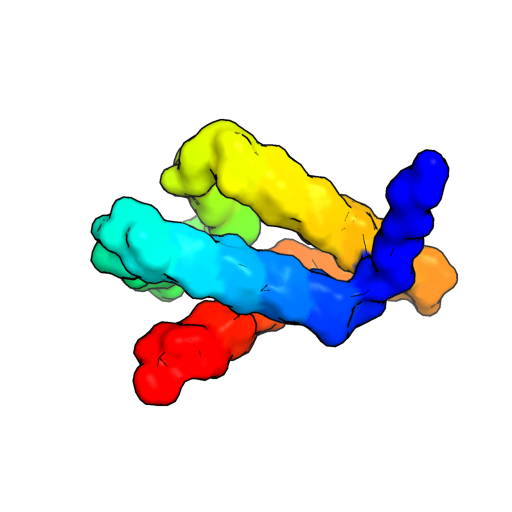
ATOM 565 O O . TYR A 1 71 ? 10.403 0.700 -8.120 1.00 89.94 71 TYR A O 1
ATOM 573 N N . ARG A 1 72 ? 8.642 1.976 -8.686 1.00 90.56 72 ARG A N 1
ATOM 574 C CA . ARG A 1 72 ? 8.796 1.808 -10.141 1.00 90.56 72 ARG A CA 1
ATOM 575 C C . ARG A 1 72 ? 10.141 2.339 -10.632 1.00 90.56 72 ARG A C 1
ATOM 577 O O . ARG A 1 72 ? 10.830 1.654 -11.383 1.00 90.56 72 ARG A O 1
ATOM 584 N N . ARG A 1 73 ? 10.551 3.529 -10.175 1.00 89.56 73 ARG A N 1
ATOM 585 C CA . ARG A 1 73 ? 11.861 4.111 -10.518 1.00 89.56 73 ARG A CA 1
ATOM 586 C C . ARG A 1 73 ? 13.020 3.226 -10.068 1.00 89.56 73 ARG A C 1
ATOM 588 O O . ARG A 1 73 ? 13.962 3.044 -10.832 1.00 89.56 73 ARG A O 1
ATOM 595 N N . TRP A 1 74 ? 12.949 2.650 -8.871 1.00 88.12 74 TRP A N 1
ATOM 596 C CA . TRP A 1 74 ? 13.976 1.729 -8.381 1.00 88.12 74 TRP A CA 1
ATOM 597 C C . TRP A 1 74 ? 14.089 0.456 -9.230 1.00 88.12 74 TRP A C 1
ATOM 599 O O . TRP A 1 74 ? 15.201 0.024 -9.528 1.00 88.12 74 TRP A O 1
ATOM 609 N N . HIS A 1 75 ? 12.964 -0.127 -9.657 1.00 87.50 75 HIS A N 1
ATOM 610 C CA . HIS A 1 75 ? 12.971 -1.264 -10.589 1.00 87.50 75 HIS A CA 1
ATOM 611 C C . HIS A 1 75 ? 13.557 -0.875 -11.948 1.00 87.50 75 HIS A C 1
ATOM 613 O O . HIS A 1 75 ? 14.452 -1.559 -12.446 1.00 87.50 75 HIS A O 1
ATOM 619 N N . SER A 1 76 ? 13.143 0.272 -12.492 1.00 88.62 76 SER A N 1
ATOM 620 C CA . SER A 1 76 ? 13.636 0.777 -13.778 1.00 88.62 76 SER A CA 1
ATOM 621 C C . SER A 1 76 ? 15.153 1.006 -13.764 1.00 88.62 76 SER A C 1
ATOM 623 O O . SER A 1 76 ? 15.848 0.601 -14.694 1.00 88.62 76 SER A O 1
ATOM 625 N N . GLN A 1 77 ? 15.708 1.534 -12.665 1.00 87.06 77 GLN A N 1
ATOM 626 C CA . GLN A 1 77 ? 17.161 1.676 -12.473 1.00 87.06 77 GLN A CA 1
ATOM 627 C C . GLN A 1 77 ? 17.914 0.339 -12.483 1.00 87.06 77 GLN A C 1
ATOM 629 O O . GLN A 1 77 ? 19.110 0.308 -12.769 1.00 87.06 77 GLN A O 1
ATOM 634 N N . LYS A 1 78 ? 17.229 -0.765 -12.180 1.00 85.69 78 LYS A N 1
ATOM 635 C CA . LYS A 1 78 ? 17.773 -2.125 -12.247 1.00 85.69 78 LYS A CA 1
ATOM 636 C C . LYS A 1 78 ? 17.554 -2.798 -13.603 1.00 85.69 78 LYS A C 1
ATOM 638 O O . LYS A 1 78 ? 17.900 -3.965 -13.745 1.00 85.69 78 LYS A O 1
ATOM 643 N N . GLY A 1 79 ? 16.998 -2.086 -14.585 1.00 88.56 79 GLY A N 1
ATOM 644 C CA . GLY A 1 79 ? 16.693 -2.625 -15.910 1.00 88.56 79 GLY A CA 1
ATOM 645 C C . GLY A 1 79 ? 15.432 -3.489 -15.949 1.00 88.56 79 GLY A C 1
ATOM 646 O O . GLY A 1 79 ? 15.269 -4.274 -16.880 1.00 88.56 79 GLY A O 1
ATOM 647 N N . HIS A 1 80 ? 14.551 -3.365 -14.952 1.00 87.50 80 HIS A N 1
ATOM 648 C CA . HIS A 1 80 ? 13.289 -4.096 -14.888 1.00 87.50 80 HIS A CA 1
ATOM 649 C C . HIS A 1 80 ? 12.111 -3.127 -14.826 1.00 87.50 80 HIS A C 1
ATOM 651 O O . HIS A 1 80 ? 12.143 -2.134 -14.106 1.00 87.50 80 HIS A O 1
ATOM 657 N N . GLU A 1 81 ? 11.038 -3.429 -15.543 1.00 88.81 81 GLU A N 1
ATOM 658 C CA . GLU A 1 81 ? 9.757 -2.759 -15.342 1.00 88.81 81 GLU A CA 1
ATOM 659 C C . GLU A 1 81 ? 8.887 -3.641 -14.452 1.00 88.81 81 GLU A C 1
ATOM 661 O O . GLU A 1 81 ? 8.828 -4.857 -14.635 1.00 88.81 81 GLU A O 1
ATOM 666 N N . ILE A 1 82 ? 8.249 -3.031 -13.457 1.00 88.50 82 ILE A N 1
ATOM 667 C CA . ILE A 1 82 ? 7.330 -3.727 -12.561 1.00 88.50 82 ILE A CA 1
ATOM 668 C C . ILE A 1 82 ? 5.893 -3.451 -13.002 1.00 88.50 82 ILE A C 1
ATOM 670 O O . ILE A 1 82 ? 5.501 -2.294 -13.162 1.00 88.50 82 ILE A O 1
ATOM 674 N N . ALA A 1 83 ? 5.120 -4.519 -13.192 1.00 90.44 83 ALA A N 1
ATOM 675 C CA . ALA A 1 83 ? 3.714 -4.428 -13.567 1.00 90.44 83 ALA A CA 1
ATOM 676 C C . ALA A 1 83 ? 2.833 -4.052 -12.368 1.00 90.44 83 ALA A C 1
ATOM 678 O O . ALA A 1 83 ? 3.142 -4.371 -11.217 1.00 90.44 83 ALA A O 1
ATOM 679 N N . ASP A 1 84 ? 1.685 -3.442 -12.637 1.00 88.62 84 ASP A N 1
ATOM 680 C CA . ASP A 1 84 ? 0.773 -2.974 -11.588 1.00 88.62 84 ASP A CA 1
ATOM 681 C C . ASP A 1 84 ? 0.190 -4.118 -10.764 1.00 88.62 84 ASP A C 1
ATOM 683 O O . ASP A 1 84 ? 0.039 -3.988 -9.551 1.00 88.62 84 ASP A O 1
ATOM 687 N N . GLU A 1 85 ? -0.021 -5.281 -11.381 1.00 86.69 85 GLU A N 1
ATOM 688 C CA . GLU A 1 85 ? -0.413 -6.513 -10.690 1.00 86.69 85 GLU A CA 1
ATOM 689 C C . GLU A 1 85 ? 0.651 -6.981 -9.687 1.00 86.69 85 GLU A C 1
ATOM 691 O O . GLU A 1 85 ? 0.320 -7.510 -8.624 1.00 86.69 85 GLU A O 1
ATOM 696 N N . GLN A 1 86 ? 1.939 -6.778 -9.991 1.00 89.06 86 GLN A N 1
ATOM 697 C CA . GLN A 1 86 ? 3.020 -7.104 -9.059 1.00 89.06 86 GLN A CA 1
ATOM 698 C C . GLN A 1 86 ? 3.037 -6.116 -7.893 1.00 89.06 86 GLN A C 1
ATOM 700 O O . GLN A 1 86 ? 3.118 -6.547 -6.748 1.00 89.06 86 GLN A O 1
ATOM 705 N N . ILE A 1 87 ? 2.893 -4.815 -8.162 1.00 90.25 87 ILE A N 1
ATOM 706 C CA . ILE A 1 87 ? 2.789 -3.784 -7.118 1.00 90.25 87 ILE A CA 1
ATOM 707 C C . ILE A 1 87 ? 1.600 -4.085 -6.195 1.00 90.25 87 ILE A C 1
ATOM 709 O O . ILE A 1 87 ? 1.762 -4.118 -4.976 1.00 90.25 87 ILE A O 1
ATOM 713 N N . MET A 1 88 ? 0.433 -4.395 -6.764 1.00 89.06 88 MET A N 1
ATOM 714 C CA . MET A 1 88 ? -0.763 -4.781 -6.012 1.00 89.06 88 MET A CA 1
ATOM 715 C C . MET A 1 88 ? -0.548 -6.032 -5.167 1.00 89.06 88 MET A C 1
ATOM 717 O O . MET A 1 88 ? -0.963 -6.060 -4.011 1.00 89.06 88 MET A O 1
ATOM 721 N N . ARG A 1 89 ? 0.137 -7.053 -5.694 1.00 88.44 89 ARG A N 1
ATOM 722 C CA . ARG A 1 89 ? 0.458 -8.267 -4.933 1.00 88.44 89 ARG A CA 1
ATOM 723 C C . ARG A 1 89 ? 1.340 -7.969 -3.720 1.00 88.44 89 ARG A C 1
ATOM 725 O O . ARG A 1 89 ? 1.087 -8.495 -2.640 1.00 88.44 89 ARG A O 1
ATOM 732 N N . GLU A 1 90 ? 2.352 -7.122 -3.885 1.00 90.44 90 GLU A N 1
ATOM 733 C CA . GLU A 1 90 ? 3.227 -6.688 -2.789 1.00 90.44 90 GLU A CA 1
ATOM 734 C C . GLU A 1 90 ? 2.440 -5.906 -1.727 1.00 90.44 90 GLU A C 1
ATOM 736 O O . GLU A 1 90 ? 2.554 -6.177 -0.530 1.00 90.44 90 GLU A O 1
ATOM 741 N N . MET A 1 91 ? 1.577 -4.984 -2.158 1.00 89.94 91 MET A N 1
ATOM 742 C CA . MET A 1 91 ? 0.710 -4.232 -1.251 1.00 89.94 91 MET A CA 1
ATOM 743 C C . MET A 1 91 ? -0.282 -5.128 -0.505 1.00 89.94 91 MET A C 1
ATOM 745 O O . MET A 1 91 ? -0.491 -4.949 0.694 1.00 89.94 91 MET A O 1
ATOM 749 N N . PHE A 1 92 ? -0.866 -6.114 -1.188 1.00 88.50 92 PHE A N 1
ATOM 750 C CA . PHE A 1 92 ? -1.779 -7.074 -0.579 1.00 88.50 92 PHE A CA 1
ATOM 751 C C . PHE A 1 92 ? -1.064 -7.958 0.448 1.00 88.50 92 PHE A C 1
ATOM 753 O O . PHE A 1 92 ? -1.604 -8.196 1.525 1.00 88.50 92 PHE A O 1
ATOM 760 N N . SER A 1 93 ? 0.182 -8.363 0.180 1.00 89.25 93 SER A N 1
ATOM 761 C CA . SER A 1 93 ? 1.021 -9.048 1.171 1.00 89.25 93 SER A CA 1
ATOM 762 C C . SER A 1 93 ? 1.229 -8.184 2.419 1.00 89.25 93 SER A C 1
ATOM 764 O O . SER A 1 93 ? 1.040 -8.665 3.533 1.00 89.25 93 SER A O 1
ATOM 766 N N . ALA A 1 94 ? 1.556 -6.896 2.253 1.00 89.62 94 ALA A N 1
ATOM 767 C CA . ALA A 1 94 ? 1.685 -5.968 3.379 1.00 89.62 94 ALA A CA 1
ATOM 768 C C . ALA A 1 94 ? 0.374 -5.815 4.168 1.00 89.62 94 ALA A C 1
ATOM 770 O O . ALA A 1 94 ? 0.402 -5.771 5.398 1.00 89.62 94 ALA A O 1
ATOM 771 N N . TYR A 1 95 ? -0.766 -5.757 3.475 1.00 88.94 95 TYR A N 1
ATOM 772 C CA . TYR A 1 95 ? -2.091 -5.727 4.091 1.00 88.94 95 TYR A CA 1
ATOM 773 C C . TYR A 1 95 ? -2.376 -6.989 4.909 1.00 88.94 95 TYR A C 1
ATOM 775 O O . TYR A 1 95 ? -2.761 -6.876 6.072 1.00 88.94 95 TYR A O 1
ATOM 783 N N . GLN A 1 96 ? -2.129 -8.178 4.353 1.00 88.50 96 GLN A N 1
ATOM 784 C CA . GLN A 1 96 ? -2.319 -9.444 5.063 1.00 88.50 96 GLN A CA 1
ATOM 785 C C . GLN A 1 96 ? -1.418 -9.561 6.294 1.00 88.50 96 GLN A C 1
ATOM 787 O O . GLN A 1 96 ? -1.864 -10.061 7.319 1.00 88.50 96 GLN A O 1
ATOM 792 N N . GLU A 1 97 ? -0.185 -9.057 6.242 1.00 88.94 97 GLU A N 1
ATOM 793 C CA . GLU A 1 97 ? 0.692 -9.045 7.418 1.00 88.94 97 GLU A CA 1
ATOM 794 C C . GLU A 1 97 ? 0.152 -8.160 8.555 1.00 88.94 97 GLU A C 1
ATOM 796 O O . GLU A 1 97 ? 0.314 -8.508 9.720 1.00 88.94 97 GLU A O 1
ATOM 801 N N . VAL A 1 98 ? -0.488 -7.028 8.237 1.00 87.06 98 VAL A N 1
ATOM 802 C CA . VAL A 1 98 ? -0.992 -6.075 9.247 1.00 87.06 98 VAL A CA 1
ATOM 803 C C . VAL A 1 98 ? -2.404 -6.416 9.737 1.00 87.06 98 VAL A C 1
ATOM 805 O O . VAL A 1 98 ? -2.712 -6.188 10.903 1.00 87.06 98 VAL A O 1
ATOM 808 N N . ARG A 1 99 ? -3.282 -6.924 8.862 1.00 81.81 99 ARG A N 1
ATOM 809 C CA . ARG A 1 99 ? -4.700 -7.215 9.165 1.00 81.81 99 ARG A CA 1
ATOM 810 C C . ARG A 1 99 ? -5.001 -8.695 9.390 1.00 81.81 99 ARG A C 1
ATOM 812 O O . ARG A 1 99 ? -6.028 -9.002 9.981 1.00 81.81 99 ARG A O 1
ATOM 819 N N . GLY A 1 100 ? -4.159 -9.593 8.883 1.00 68.56 100 GLY A N 1
ATOM 820 C CA . GLY A 1 100 ? -4.320 -11.045 9.003 1.00 68.56 100 GLY A CA 1
ATOM 821 C C . GLY A 1 100 ? -3.614 -11.673 10.209 1.00 68.56 100 GLY A C 1
ATOM 822 O O . GLY A 1 100 ? -3.665 -12.896 10.329 1.00 68.56 100 GLY A O 1
ATOM 823 N N . SER A 1 101 ? -2.955 -10.871 11.060 1.00 50.94 101 SER A N 1
ATOM 824 C CA . SER A 1 101 ? -2.438 -11.296 12.377 1.00 50.94 101 SER A CA 1
ATOM 825 C C . SER A 1 101 ? -3.455 -11.083 13.490 1.00 50.94 101 SER A C 1
ATOM 827 O O . SER A 1 101 ? -4.181 -10.066 13.428 1.00 50.94 101 SER A O 1
#

Sequence (101 aa):
MTTTPYHNKESFLRATKKLIDQAQRQGRADDLDRVVSHLTDAGGPLNQLGQLMILLDEDWRLMLQTEIEAYRRWHSQKGHEIADEQIMREMFSAYQEVRGS

Radius of gyration: 13.58 Å; chains: 1; bounding box: 32×30×31 Å